Protein AF-I4C9H4-F1 (afdb_monomer_lite)

Radius of gyration: 14.48 Å; chains: 1; bounding box: 34×36×44 Å

Structure (mmCIF, N/CA/C/O backbone):
data_AF-I4C9H4-F1
#
_entry.id   AF-I4C9H4-F1
#
loop_
_atom_site.group_PDB
_atom_site.id
_atom_site.type_symbol
_atom_site.label_atom_id
_atom_site.label_alt_id
_atom_site.label_comp_id
_atom_site.label_asym_id
_atom_site.label_entity_id
_atom_site.label_seq_id
_atom_site.pdbx_PDB_ins_code
_atom_site.Cartn_x
_atom_site.Cartn_y
_atom_site.Cartn_z
_atom_site.occupancy
_atom_site.B_iso_or_equiv
_atom_site.auth_seq_id
_atom_site.auth_comp_id
_atom_site.auth_asym_id
_atom_site.auth_atom_id
_atom_site.pdbx_PDB_model_num
ATOM 1 N N . MET A 1 1 ? -8.916 20.795 7.891 1.00 61.38 1 MET A N 1
ATOM 2 C CA . MET A 1 1 ? -8.770 19.815 6.796 1.00 61.38 1 MET A CA 1
ATOM 3 C C . MET A 1 1 ? -7.737 18.802 7.257 1.00 61.38 1 MET A C 1
ATOM 5 O O . MET A 1 1 ? -6.777 19.230 7.884 1.00 61.38 1 MET A O 1
ATOM 9 N N . VAL A 1 2 ? -7.969 17.503 7.069 1.00 73.25 2 VAL A N 1
ATOM 10 C CA . VAL A 1 2 ? -6.942 16.477 7.318 1.00 73.25 2 VAL A CA 1
ATOM 11 C C . VAL A 1 2 ? -6.324 16.158 5.965 1.00 73.25 2 VAL A C 1
ATOM 13 O O . VAL A 1 2 ? -7.058 15.892 5.015 1.00 73.25 2 VAL A O 1
ATOM 16 N N . GLU A 1 3 ? -5.005 16.264 5.862 1.00 84.88 3 GLU A N 1
ATOM 17 C CA . GLU A 1 3 ? -4.274 16.038 4.616 1.00 84.88 3 GLU A CA 1
ATOM 18 C C . GLU A 1 3 ? -3.726 14.612 4.599 1.00 84.88 3 GLU A C 1
ATOM 20 O O . GLU A 1 3 ? -2.975 14.222 5.488 1.00 84.88 3 GLU A O 1
ATOM 25 N N . ALA A 1 4 ? -4.106 13.827 3.588 1.00 85.38 4 ALA A N 1
ATOM 26 C CA . ALA A 1 4 ? -3.575 12.475 3.404 1.00 85.38 4 ALA A CA 1
ATOM 27 C C . ALA A 1 4 ? -2.145 12.488 2.828 1.00 85.38 4 ALA A C 1
ATOM 29 O O . ALA A 1 4 ? -1.359 11.576 3.066 1.00 85.38 4 ALA A O 1
ATOM 30 N N . THR A 1 5 ? -1.797 13.518 2.058 1.00 91.31 5 THR A N 1
ATOM 31 C CA . THR A 1 5 ? -0.475 13.681 1.443 1.00 91.31 5 THR A CA 1
ATOM 32 C C . THR A 1 5 ? 0.455 14.488 2.338 1.00 91.31 5 THR A C 1
ATOM 34 O O . THR A 1 5 ? 0.028 15.468 2.941 1.00 91.31 5 THR A O 1
ATOM 37 N N . VAL A 1 6 ? 1.743 14.147 2.345 1.00 91.31 6 VAL A N 1
ATOM 38 C CA . VAL A 1 6 ? 2.797 15.023 2.888 1.00 91.31 6 VAL A CA 1
ATOM 39 C C . VAL A 1 6 ? 3.470 15.834 1.775 1.00 91.31 6 VAL A C 1
ATOM 41 O O . VAL A 1 6 ? 3.309 15.532 0.592 1.00 91.31 6 VAL A O 1
ATOM 44 N N . LYS A 1 7 ? 4.261 16.856 2.134 1.00 94.25 7 L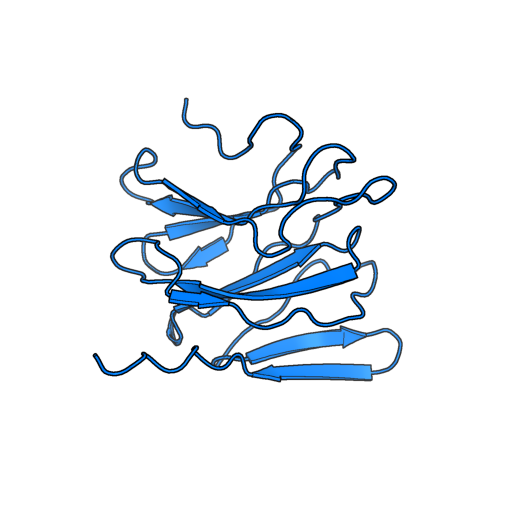YS A N 1
ATOM 45 C CA . LYS A 1 7 ? 5.025 17.659 1.162 1.00 94.25 7 LYS A CA 1
ATOM 46 C C . LYS A 1 7 ? 5.848 16.757 0.229 1.00 94.25 7 LYS A C 1
ATOM 48 O O . LYS A 1 7 ? 6.572 15.878 0.694 1.00 94.25 7 LYS A O 1
ATOM 53 N N . GLY A 1 8 ? 5.733 17.006 -1.074 1.00 91.56 8 GLY A N 1
ATOM 54 C CA . GLY A 1 8 ? 6.387 16.231 -2.129 1.00 91.56 8 GLY A CA 1
ATOM 55 C C . GLY A 1 8 ? 5.583 15.022 -2.612 1.00 91.56 8 GLY A C 1
ATOM 56 O O . GLY A 1 8 ? 5.968 14.410 -3.601 1.00 91.56 8 GLY A O 1
ATOM 57 N N . GLN A 1 9 ? 4.461 14.670 -1.976 1.00 92.31 9 GLN A N 1
ATOM 58 C CA . GLN A 1 9 ? 3.501 13.716 -2.535 1.00 92.31 9 GLN A CA 1
ATOM 59 C C . GLN A 1 9 ? 2.435 14.425 -3.371 1.00 92.31 9 GLN A C 1
ATOM 61 O O . GLN A 1 9 ? 2.111 15.592 -3.150 1.00 92.31 9 GLN A O 1
ATOM 66 N N . HIS A 1 10 ? 1.864 13.689 -4.318 1.00 90.12 10 HIS A N 1
ATOM 67 C CA . HIS A 1 10 ? 0.811 14.178 -5.204 1.00 90.12 10 HIS A CA 1
ATOM 68 C C . HIS A 1 10 ? -0.461 13.323 -5.087 1.00 90.12 10 HIS A C 1
ATOM 70 O O . HIS A 1 10 ? -0.546 12.452 -4.218 1.00 90.12 10 HIS A O 1
ATOM 76 N N . ALA A 1 11 ? -1.459 13.610 -5.938 1.00 87.94 11 ALA A N 1
ATOM 77 C CA . ALA A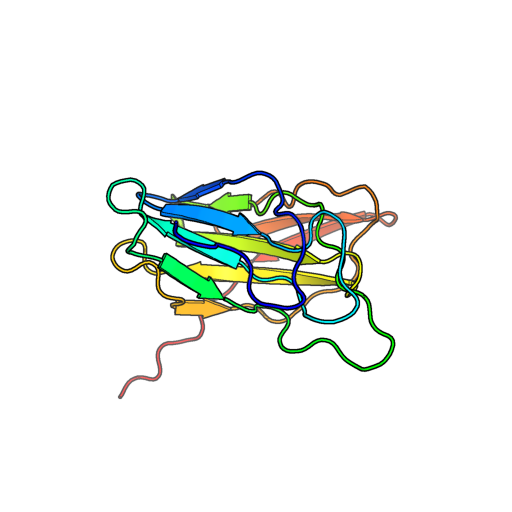 1 11 ? -2.830 13.091 -5.867 1.00 87.94 11 ALA A CA 1
ATOM 78 C C . ALA A 1 11 ? -2.922 11.614 -5.457 1.00 87.94 11 ALA A C 1
ATOM 80 O O . ALA A 1 11 ? -2.120 10.789 -5.885 1.00 87.94 11 ALA A O 1
ATOM 81 N N . THR A 1 12 ? -3.915 11.275 -4.643 1.00 87.75 12 THR A N 1
ATOM 82 C CA . THR A 1 12 ? -4.113 9.910 -4.150 1.00 87.75 12 THR A CA 1
ATOM 83 C C . THR A 1 12 ? -4.784 9.013 -5.189 1.00 87.75 12 THR A C 1
ATOM 85 O O . THR A 1 12 ? -5.536 9.485 -6.040 1.00 87.75 12 THR A O 1
ATOM 88 N N . ALA A 1 13 ? -4.549 7.707 -5.091 1.00 83.12 13 ALA A N 1
ATOM 89 C CA . ALA A 1 13 ? -5.299 6.683 -5.809 1.00 83.12 13 ALA A CA 1
ATOM 90 C C . ALA A 1 13 ? -6.675 6.429 -5.156 1.00 83.12 13 ALA A C 1
ATOM 92 O O . ALA A 1 13 ? -6.995 6.974 -4.094 1.00 83.12 13 ALA A O 1
ATOM 93 N N . ALA A 1 14 ? -7.498 5.589 -5.793 1.00 82.25 14 ALA A N 1
ATOM 94 C CA . ALA A 1 14 ? -8.820 5.224 -5.281 1.00 82.25 14 ALA A CA 1
ATOM 95 C C . ALA A 1 14 ? -8.733 4.527 -3.901 1.00 82.25 14 ALA A C 1
ATOM 97 O O . ALA A 1 14 ? -7.875 3.661 -3.720 1.00 82.25 14 ALA A O 1
ATOM 98 N N . PRO A 1 15 ? -9.624 4.842 -2.938 1.00 91.12 15 PRO A N 1
ATOM 99 C CA . PRO A 1 15 ? -9.552 4.304 -1.581 1.00 91.12 15 PRO A CA 1
ATOM 100 C C . PRO A 1 15 ? -10.095 2.875 -1.480 1.00 91.12 15 PRO A C 1
ATOM 102 O O . PRO A 1 15 ? -11.003 2.499 -2.224 1.00 91.12 15 PRO A O 1
ATOM 105 N N . SER A 1 16 ? -9.595 2.103 -0.517 1.00 93.00 16 SER A N 1
ATOM 106 C CA . SER A 1 16 ? -10.103 0.791 -0.077 1.00 93.00 16 SER A CA 1
ATOM 107 C C . SER A 1 16 ? -10.599 0.829 1.364 1.00 93.00 16 SER A C 1
ATOM 109 O O . SER A 1 16 ? -10.423 1.829 2.049 1.00 93.00 16 SER A O 1
ATOM 111 N N . ILE A 1 17 ? -11.244 -0.246 1.820 1.00 93.62 17 ILE A N 1
ATOM 112 C CA . ILE A 1 17 ? -11.796 -0.344 3.177 1.00 93.62 17 ILE A CA 1
ATOM 113 C C . ILE A 1 17 ? -11.270 -1.608 3.853 1.00 93.62 17 ILE A C 1
ATOM 115 O O . ILE A 1 17 ? -11.205 -2.669 3.230 1.00 93.62 17 ILE A O 1
ATOM 119 N N . ILE A 1 18 ? -10.917 -1.493 5.129 1.00 92.81 18 ILE A N 1
ATOM 120 C CA . ILE A 1 18 ? -10.609 -2.616 6.012 1.00 92.81 18 ILE A CA 1
ATOM 121 C C . ILE A 1 18 ? -11.127 -2.313 7.418 1.00 92.81 18 ILE A C 1
ATOM 123 O O . ILE A 1 18 ? -10.702 -1.348 8.052 1.00 92.81 18 ILE A O 1
ATOM 127 N N . GLY A 1 19 ? -12.097 -3.099 7.888 1.00 93.38 19 GLY A N 1
ATOM 128 C CA . GLY A 1 19 ? -12.820 -2.783 9.121 1.00 93.38 19 GLY A CA 1
ATOM 129 C C . GLY A 1 19 ? -13.374 -1.353 9.094 1.00 93.38 19 GLY A C 1
ATOM 130 O O . GLY A 1 19 ? -14.000 -0.939 8.118 1.00 93.38 19 GLY A O 1
ATOM 131 N N . ASP A 1 20 ? -13.071 -0.580 10.138 1.00 96.31 20 ASP A N 1
ATOM 132 C CA . ASP A 1 20 ? -13.449 0.834 10.281 1.00 96.31 20 ASP A CA 1
ATOM 133 C C . ASP A 1 20 ? -12.458 1.815 9.603 1.00 96.31 20 ASP A C 1
ATOM 135 O O . ASP 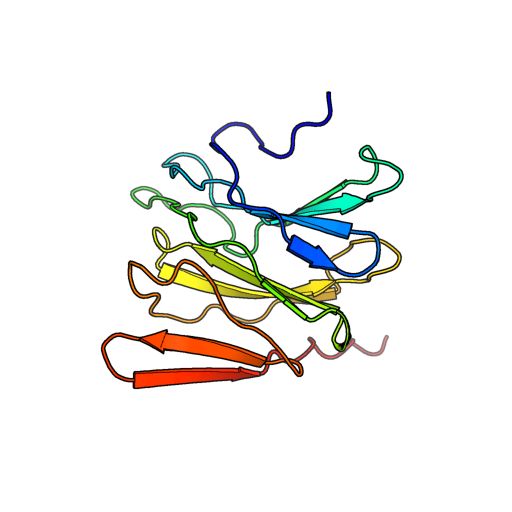A 1 20 ? -12.572 3.028 9.785 1.00 96.31 20 ASP A O 1
ATOM 139 N N . TRP A 1 21 ? -11.507 1.335 8.791 1.00 95.81 21 TRP A N 1
ATOM 140 C CA . TRP A 1 21 ? -10.459 2.154 8.165 1.00 95.81 21 TRP A CA 1
ATOM 141 C C . TRP A 1 21 ? -10.633 2.300 6.655 1.00 95.81 21 TRP A C 1
ATOM 143 O O . TRP A 1 21 ? -10.847 1.327 5.932 1.00 95.81 21 TRP A O 1
ATOM 153 N N . ILE A 1 22 ? -10.479 3.532 6.177 1.00 95.19 22 ILE A N 1
ATOM 154 C CA . ILE A 1 22 ? -10.334 3.898 4.770 1.00 95.19 22 ILE A CA 1
ATOM 155 C C . ILE A 1 22 ? -8.841 3.910 4.452 1.00 95.19 22 ILE A C 1
ATOM 157 O O . ILE A 1 22 ? -8.074 4.623 5.093 1.00 95.19 22 ILE A O 1
ATOM 161 N N . ILE A 1 23 ? -8.433 3.133 3.460 1.00 94.00 23 ILE A N 1
ATOM 162 C CA . ILE A 1 23 ? -7.045 2.958 3.043 1.00 94.00 23 ILE A CA 1
ATOM 163 C C . ILE A 1 23 ? -6.819 3.709 1.742 1.00 94.00 23 ILE A C 1
ATOM 165 O O . ILE A 1 23 ? -7.468 3.431 0.736 1.00 94.00 23 ILE A O 1
ATOM 169 N N . ILE A 1 24 ? -5.882 4.643 1.754 1.00 92.81 24 ILE A N 1
ATOM 170 C CA . ILE A 1 24 ? -5.557 5.508 0.625 1.00 92.81 24 ILE A CA 1
ATOM 171 C C . ILE A 1 24 ? -4.094 5.292 0.264 1.00 92.81 24 ILE A C 1
ATOM 173 O O . ILE A 1 24 ? -3.254 5.191 1.151 1.00 92.81 24 ILE A O 1
ATOM 177 N N . GLN A 1 25 ? -3.775 5.252 -1.026 1.00 92.31 25 GLN A N 1
ATOM 178 C CA . GLN A 1 25 ? -2.392 5.287 -1.493 1.00 92.31 25 GLN A CA 1
ATOM 179 C C . GLN A 1 25 ? -2.102 6.642 -2.139 1.00 92.31 25 GLN A C 1
ATOM 181 O O . GLN A 1 25 ? -2.927 7.152 -2.896 1.00 92.31 25 GLN A O 1
ATOM 186 N N . THR A 1 26 ? -0.964 7.254 -1.827 1.00 94.62 26 THR A N 1
ATOM 187 C CA . THR A 1 26 ? -0.547 8.547 -2.400 1.00 94.62 26 THR A CA 1
ATOM 188 C C . THR A 1 26 ? 0.246 8.361 -3.698 1.00 94.62 26 THR A C 1
ATOM 190 O O . THR A 1 26 ? 0.627 7.244 -4.034 1.00 94.62 26 THR A O 1
ATOM 193 N N . ASN A 1 27 ? 0.503 9.452 -4.431 1.00 94.56 27 ASN A N 1
ATOM 194 C CA . ASN A 1 27 ? 1.280 9.471 -5.683 1.00 94.56 27 ASN A CA 1
ATOM 195 C C . ASN A 1 27 ? 0.637 8.748 -6.882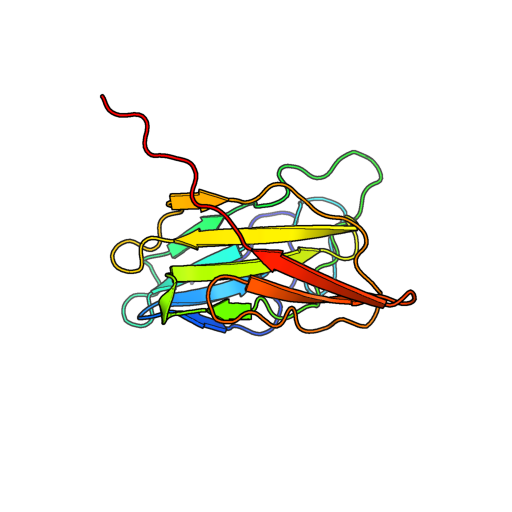 1.00 94.56 27 ASN A C 1
ATOM 197 O O . ASN A 1 27 ? 1.336 8.250 -7.766 1.00 94.56 27 ASN A O 1
ATOM 201 N N . GLY A 1 28 ? -0.690 8.780 -6.988 1.00 90.31 28 GLY A N 1
ATOM 202 C CA . GLY A 1 28 ? -1.447 8.314 -8.152 1.00 90.31 28 GLY A CA 1
ATOM 203 C C . GLY A 1 28 ? -1.094 9.023 -9.467 1.00 90.31 28 GLY A C 1
ATOM 204 O O . GLY A 1 28 ? -1.200 8.410 -10.522 1.00 90.31 28 GLY A O 1
ATOM 205 N N . ILE A 1 29 ? -0.611 10.274 -9.417 1.00 90.81 29 ILE A N 1
ATOM 206 C CA . ILE A 1 29 ? -0.054 11.001 -10.584 1.00 90.81 29 ILE A CA 1
ATOM 207 C C . ILE A 1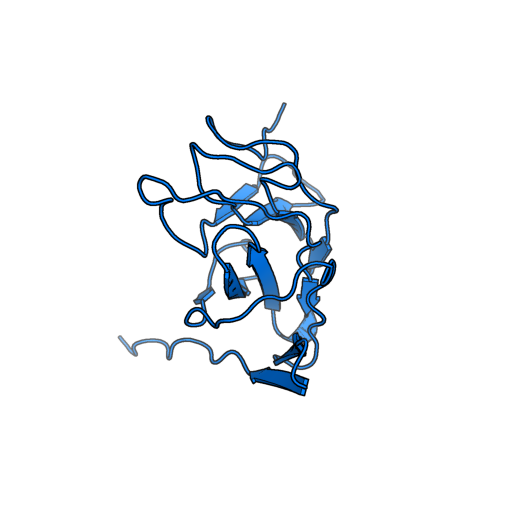 29 ? 1.484 11.066 -10.592 1.00 90.81 29 ILE A C 1
ATOM 209 O O . ILE A 1 29 ? 2.082 11.692 -11.462 1.00 90.81 29 ILE A O 1
ATOM 213 N N . GLY A 1 30 ? 2.114 10.391 -9.630 1.00 92.44 30 GLY A N 1
ATOM 214 C CA . GLY A 1 30 ? 3.559 10.272 -9.483 1.00 92.44 30 GLY A CA 1
ATOM 215 C C . GLY A 1 30 ? 4.243 11.450 -8.796 1.00 92.44 30 GLY A C 1
ATOM 216 O O . GLY A 1 30 ? 3.691 12.540 -8.731 1.00 92.44 30 GLY A O 1
ATOM 217 N N . SER A 1 31 ? 5.439 11.201 -8.260 1.00 95.62 31 SER A N 1
ATOM 218 C CA . SER A 1 31 ? 6.317 12.137 -7.552 1.00 95.62 31 SER A CA 1
ATOM 219 C C . SER A 1 31 ? 7.786 11.794 -7.802 1.00 95.62 31 SER A C 1
ATOM 221 O O . SER A 1 31 ? 8.161 10.624 -7.832 1.00 95.62 31 SER A O 1
ATOM 223 N N . LYS A 1 32 ? 8.634 12.819 -7.919 1.00 95.56 32 LYS A N 1
ATOM 224 C CA . LYS A 1 32 ? 10.103 12.685 -7.894 1.00 95.56 32 LYS A CA 1
ATOM 225 C C . LYS A 1 32 ? 10.721 13.142 -6.568 1.00 95.56 32 LYS A C 1
ATOM 227 O O . LYS A 1 32 ? 11.938 13.151 -6.432 1.00 95.56 32 LYS A O 1
ATOM 232 N N . GLU A 1 33 ? 9.894 13.556 -5.611 1.00 94.31 33 GLU A N 1
ATOM 233 C CA . GLU A 1 33 ? 10.337 14.164 -4.352 1.00 94.31 33 GLU A CA 1
ATOM 234 C C . GLU A 1 33 ? 10.153 13.228 -3.156 1.00 94.31 33 GLU A C 1
ATOM 236 O O . GLU A 1 33 ? 10.977 13.226 -2.242 1.00 94.31 33 GLU A O 1
ATOM 241 N N . LYS A 1 34 ? 9.076 12.431 -3.140 1.00 95.19 34 LYS A N 1
ATOM 242 C CA . LYS A 1 34 ? 8.737 11.557 -2.012 1.00 95.19 34 LYS A CA 1
ATOM 243 C C . LYS A 1 34 ? 8.113 10.251 -2.492 1.00 95.19 34 LYS A C 1
ATOM 245 O O . LYS A 1 34 ? 7.306 10.251 -3.418 1.00 95.19 34 LYS A O 1
ATOM 250 N N . ALA A 1 35 ? 8.459 9.147 -1.831 1.00 94.44 35 ALA A N 1
ATOM 251 C CA . ALA A 1 35 ? 7.852 7.842 -2.077 1.00 94.44 35 ALA A CA 1
ATOM 252 C C . ALA A 1 35 ? 6.345 7.844 -1.767 1.00 94.44 35 ALA A C 1
ATOM 254 O O . ALA A 1 35 ? 5.858 8.666 -0.978 1.00 94.44 35 ALA A O 1
ATOM 255 N N . SER A 1 36 ? 5.608 6.916 -2.380 1.00 93.88 36 SER A N 1
ATOM 256 C CA . SER A 1 36 ? 4.200 6.698 -2.054 1.00 93.88 36 SER A CA 1
ATOM 257 C C . SER A 1 36 ? 4.049 6.181 -0.622 1.00 93.88 36 SER A C 1
ATOM 259 O O . SER A 1 36 ? 4.944 5.560 -0.041 1.00 93.88 36 SER A O 1
ATOM 261 N N . SER A 1 37 ? 2.895 6.472 -0.039 1.00 93.62 37 SER A N 1
ATOM 262 C CA . SER A 1 37 ? 2.494 6.030 1.288 1.00 93.62 37 SER A CA 1
ATOM 263 C C . SER A 1 37 ? 1.110 5.402 1.247 1.00 93.62 37 SER A C 1
ATOM 265 O O . SER A 1 37 ? 0.283 5.737 0.399 1.00 93.62 37 SER A O 1
ATOM 267 N N . VAL A 1 38 ? 0.860 4.516 2.205 1.00 92.94 38 VAL A N 1
ATOM 268 C CA . VAL A 1 38 ? -0.474 4.065 2.581 1.00 92.94 38 VAL A CA 1
ATOM 269 C C . VAL A 1 38 ? -0.940 4.901 3.764 1.00 92.94 38 VAL A C 1
ATOM 271 O O . VAL A 1 38 ? -0.259 4.983 4.781 1.00 92.94 38 VAL A O 1
ATOM 274 N N . VAL A 1 39 ? -2.102 5.521 3.640 1.00 93.56 39 VAL A N 1
ATOM 275 C CA . VAL A 1 39 ? -2.732 6.334 4.675 1.00 93.56 39 VAL A CA 1
ATOM 276 C C . VAL A 1 39 ? -3.993 5.611 5.119 1.00 93.56 39 VAL A C 1
ATOM 278 O O . VAL A 1 39 ? -4.877 5.359 4.301 1.00 93.56 39 VAL A O 1
ATOM 281 N N . ALA A 1 40 ? -4.074 5.262 6.398 1.00 94.12 40 ALA A N 1
ATOM 282 C CA . ALA A 1 40 ? -5.275 4.699 6.998 1.00 94.12 40 ALA A CA 1
ATOM 283 C C . ALA A 1 40 ? -6.014 5.801 7.759 1.00 94.12 40 ALA A C 1
ATOM 285 O O . ALA A 1 40 ? -5.446 6.419 8.656 1.00 94.12 40 ALA A O 1
ATOM 286 N N . VAL A 1 41 ? -7.274 6.046 7.404 1.00 95.06 41 VAL A N 1
ATOM 287 C CA . VAL A 1 41 ? -8.144 7.073 7.995 1.00 95.06 41 VAL A CA 1
ATOM 288 C C . VAL A 1 41 ? -9.367 6.398 8.605 1.00 95.06 41 VAL A C 1
ATOM 290 O O . VAL A 1 41 ? -10.055 5.641 7.926 1.00 95.06 41 VAL A O 1
ATOM 293 N N . HIS A 1 42 ? -9.672 6.661 9.872 1.00 96.06 42 HIS A N 1
ATOM 294 C CA . HIS A 1 42 ? -10.826 6.050 10.528 1.00 96.06 42 HIS A CA 1
ATOM 295 C C . HIS A 1 42 ? -12.147 6.644 10.008 1.00 96.06 42 HIS A C 1
ATOM 297 O O . HIS A 1 42 ? -12.344 7.859 10.022 1.00 96.06 42 HIS A O 1
ATOM 303 N N . GLN A 1 43 ? -13.099 5.792 9.614 1.00 95.62 43 GLN A N 1
ATOM 304 C CA . GLN A 1 43 ? -14.371 6.189 8.990 1.00 95.62 43 GLN A CA 1
ATOM 305 C C . GLN A 1 43 ? -15.207 7.141 9.859 1.00 95.62 43 GLN A C 1
ATOM 307 O O . GLN A 1 43 ? -15.854 8.050 9.345 1.00 95.62 43 GLN A O 1
ATOM 312 N N . LYS A 1 44 ? -15.197 6.937 11.183 1.00 95.50 44 LYS A N 1
ATOM 313 C CA . LYS A 1 44 ? -16.006 7.725 12.135 1.00 95.50 44 LYS A CA 1
ATOM 314 C C . LYS A 1 44 ? -15.281 8.951 12.695 1.00 95.50 44 LYS A C 1
ATOM 316 O O . LYS A 1 44 ? -15.919 9.801 13.303 1.00 95.50 44 LYS A O 1
ATOM 321 N N . ASP A 1 45 ? -13.961 9.022 12.535 1.00 94.88 45 ASP A N 1
ATOM 322 C CA . ASP A 1 45 ? -13.156 10.143 13.022 1.00 94.88 45 ASP A CA 1
ATOM 323 C C . ASP A 1 45 ? -11.944 10.335 12.102 1.00 94.88 45 ASP A C 1
ATOM 325 O O . ASP A 1 45 ? -10.907 9.709 12.320 1.00 94.88 45 ASP A O 1
ATOM 329 N N . PRO A 1 46 ? -12.034 11.210 11.087 1.00 92.81 46 PRO A N 1
ATOM 330 C CA . PRO A 1 46 ? -10.955 11.392 10.124 1.00 92.81 46 PRO A CA 1
ATOM 331 C C . PRO A 1 46 ? -9.685 12.000 10.736 1.00 92.81 46 PRO A C 1
ATOM 333 O O . PRO A 1 46 ? -8.664 12.058 10.057 1.00 92.81 46 PRO A O 1
ATOM 336 N N . LYS A 1 47 ? -9.711 12.456 12.001 1.00 92.44 47 LYS A N 1
ATOM 337 C CA . LYS A 1 47 ? -8.498 12.868 12.723 1.00 92.44 47 LYS A CA 1
ATOM 338 C C . LYS A 1 47 ? -7.680 11.673 13.214 1.00 92.44 47 LYS A C 1
ATOM 340 O O . LYS A 1 47 ? -6.484 11.824 13.447 1.00 92.44 47 LYS A O 1
ATOM 345 N N . ARG A 1 48 ? -8.297 10.496 13.364 1.00 94.25 48 ARG A N 1
ATOM 346 C CA . ARG A 1 48 ? -7.591 9.236 13.619 1.00 94.25 48 ARG A CA 1
ATOM 347 C C . ARG A 1 48 ? -7.042 8.729 12.296 1.00 94.25 48 ARG A C 1
ATOM 349 O O . ARG A 1 48 ? -7.744 8.088 11.514 1.00 94.25 48 ARG A O 1
ATOM 356 N N . MET A 1 49 ? -5.785 9.070 12.052 1.00 92.88 49 MET A N 1
ATOM 357 C CA . MET A 1 49 ? -5.082 8.771 10.817 1.00 92.88 49 MET A CA 1
ATOM 358 C C . MET A 1 49 ? -3.671 8.278 11.120 1.00 92.88 49 MET A C 1
ATOM 360 O O . MET A 1 49 ? -3.013 8.796 12.021 1.00 92.88 49 MET A O 1
ATOM 364 N N . THR A 1 50 ? -3.195 7.318 10.334 1.00 91.69 50 THR A N 1
ATOM 365 C CA . THR A 1 50 ? -1.785 6.924 10.312 1.00 91.69 50 THR A CA 1
ATOM 366 C C . THR A 1 50 ? -1.277 6.836 8.880 1.00 91.69 50 THR A C 1
ATOM 368 O O . THR A 1 50 ? -2.034 6.515 7.961 1.00 91.69 50 THR A O 1
ATOM 371 N N . THR A 1 51 ? 0.006 7.134 8.694 1.00 91.94 51 THR A N 1
ATOM 372 C CA . THR A 1 51 ? 0.672 7.145 7.392 1.00 91.94 51 THR A CA 1
ATOM 373 C C . THR A 1 51 ? 1.862 6.205 7.425 1.00 91.94 51 THR A C 1
ATOM 375 O O . THR A 1 51 ? 2.688 6.241 8.333 1.00 91.94 51 THR A O 1
ATOM 378 N N . ILE A 1 52 ? 1.954 5.379 6.395 1.00 88.94 52 ILE A N 1
ATOM 379 C CA . ILE A 1 52 ? 2.880 4.265 6.280 1.00 88.94 52 ILE A CA 1
ATOM 380 C C . ILE A 1 52 ? 3.657 4.448 4.984 1.00 88.94 52 ILE A C 1
ATOM 382 O O . ILE A 1 52 ? 3.048 4.585 3.929 1.00 88.94 52 ILE A O 1
ATOM 386 N N . PHE A 1 53 ? 4.986 4.416 5.036 1.00 92.00 53 PHE A N 1
ATOM 387 C CA . PHE A 1 53 ? 5.843 4.450 3.847 1.00 92.00 53 PHE A CA 1
ATOM 388 C C . PHE A 1 53 ? 6.385 3.046 3.577 1.00 92.00 53 PHE A C 1
ATOM 390 O O . PHE A 1 53 ? 7.502 2.745 4.002 1.00 92.00 53 PHE A O 1
ATOM 397 N N . PRO A 1 54 ? 5.617 2.162 2.908 1.00 88.81 54 PRO A N 1
ATOM 398 C CA . PRO A 1 54 ? 6.018 0.768 2.781 1.00 88.81 54 PRO A CA 1
ATOM 399 C C . PRO A 1 54 ? 7.345 0.634 2.036 1.00 88.81 54 PRO A C 1
ATOM 401 O O . PRO A 1 54 ? 8.166 -0.196 2.398 1.00 88.81 54 PRO A O 1
ATOM 404 N N . PHE A 1 55 ? 7.610 1.489 1.048 1.00 89.69 55 PHE A N 1
ATOM 405 C CA . PHE A 1 55 ? 8.797 1.396 0.193 1.00 89.69 55 PHE A CA 1
ATOM 406 C C . PHE A 1 55 ? 10.018 2.172 0.703 1.00 89.69 55 PHE A C 1
ATOM 408 O O . PHE A 1 55 ? 11.053 2.178 0.030 1.00 89.69 55 PHE A O 1
ATOM 415 N N . GLY A 1 56 ? 9.913 2.783 1.888 1.00 90.19 56 GLY A N 1
ATOM 416 C CA . GLY A 1 56 ? 10.944 3.639 2.465 1.00 90.19 56 GLY A CA 1
ATOM 417 C C . GLY A 1 56 ? 11.066 4.984 1.746 1.00 90.19 56 GLY A C 1
ATOM 418 O O . GLY A 1 56 ? 10.074 5.569 1.316 1.00 90.19 56 GLY A O 1
ATOM 419 N N . GLU A 1 57 ? 12.294 5.486 1.647 1.00 92.25 57 GLU A N 1
ATOM 420 C CA . GLU A 1 57 ? 12.602 6.749 0.975 1.00 92.25 57 GLU A CA 1
ATOM 421 C C . GLU A 1 57 ? 12.835 6.556 -0.529 1.00 92.25 57 GLU A C 1
ATOM 423 O O . GLU A 1 57 ? 13.303 5.505 -0.976 1.00 92.25 57 GLU A O 1
ATOM 428 N N . LEU A 1 58 ? 12.539 7.603 -1.301 1.00 91.88 58 LEU A N 1
ATOM 429 C CA . LEU A 1 58 ? 12.821 7.654 -2.733 1.00 91.88 58 LEU A CA 1
ATOM 430 C C . LEU A 1 58 ? 14.308 7.970 -2.943 1.00 91.88 58 LEU A C 1
ATOM 432 O O . LEU A 1 58 ? 14.816 8.942 -2.377 1.00 91.88 58 LEU A O 1
ATOM 436 N N . LYS A 1 59 ? 15.026 7.169 -3.736 1.00 91.31 59 LYS A N 1
ATOM 437 C CA . LYS A 1 59 ? 16.435 7.455 -4.042 1.00 91.31 59 LYS A CA 1
ATOM 438 C C . LYS A 1 59 ? 16.551 8.533 -5.116 1.00 91.31 59 LYS A C 1
ATOM 440 O O . LYS A 1 59 ? 15.643 8.757 -5.913 1.00 91.31 59 LYS A O 1
ATOM 445 N N . SER A 1 60 ? 17.716 9.178 -5.173 1.00 91.62 60 SER A N 1
ATOM 446 C CA . SER A 1 60 ? 18.015 10.154 -6.224 1.00 91.62 60 SER A CA 1
ATOM 447 C C . SER A 1 60 ? 17.858 9.527 -7.613 1.00 91.62 60 SER A C 1
ATOM 449 O O . SER A 1 60 ? 18.442 8.481 -7.893 1.00 91.62 60 SER A O 1
ATOM 451 N N . GLY A 1 61 ? 17.063 10.171 -8.470 1.00 91.25 61 GLY A N 1
ATOM 452 C CA . GLY A 1 61 ? 16.761 9.699 -9.822 1.00 91.25 61 GLY A CA 1
ATOM 453 C C . GLY A 1 61 ? 15.602 8.700 -9.923 1.00 91.25 61 GLY A C 1
ATOM 454 O O . GLY A 1 61 ? 15.155 8.439 -11.038 1.00 91.25 61 GLY A O 1
ATOM 455 N N . GLU A 1 62 ? 15.079 8.180 -8.807 1.00 92.19 62 GLU A N 1
ATOM 456 C CA . GLU A 1 62 ? 13.857 7.369 -8.808 1.00 92.19 62 GLU A CA 1
ATOM 457 C C . GLU A 1 62 ? 12.605 8.255 -8.947 1.00 92.19 62 GLU A C 1
ATOM 459 O O . GLU A 1 62 ? 12.605 9.453 -8.655 1.00 92.19 62 GLU A O 1
ATOM 464 N N . MET A 1 63 ? 11.507 7.647 -9.392 1.00 93.38 63 MET A N 1
ATOM 465 C CA . MET A 1 63 ? 10.181 8.256 -9.410 1.00 93.38 63 MET A CA 1
ATOM 466 C C . MET A 1 63 ? 9.219 7.319 -8.693 1.00 93.38 63 MET A C 1
ATOM 468 O O . MET A 1 63 ? 9.155 6.138 -9.009 1.00 93.38 63 MET A O 1
ATOM 472 N N . SER A 1 64 ? 8.447 7.846 -7.751 1.00 93.56 64 SER A N 1
ATOM 473 C CA . SER A 1 64 ? 7.265 7.159 -7.250 1.00 93.56 64 SER A CA 1
ATOM 474 C C . SER A 1 64 ? 6.135 7.373 -8.240 1.00 93.56 64 SER A C 1
ATOM 476 O O . SER A 1 64 ? 5.867 8.500 -8.649 1.00 93.56 64 SER A O 1
ATOM 478 N N . PHE A 1 65 ? 5.470 6.302 -8.644 1.00 92.38 65 PHE A N 1
ATOM 479 C CA . PHE A 1 65 ? 4.261 6.372 -9.448 1.00 92.38 65 PHE A CA 1
ATOM 480 C C . PHE A 1 65 ? 3.352 5.237 -9.018 1.00 92.38 65 PHE A C 1
ATOM 482 O O . PHE A 1 65 ? 3.619 4.068 -9.277 1.00 92.38 65 PHE A O 1
ATOM 489 N N . ALA A 1 66 ? 2.282 5.592 -8.322 1.00 90.75 66 ALA A N 1
ATOM 490 C CA . ALA A 1 66 ? 1.444 4.652 -7.603 1.00 90.75 66 ALA A CA 1
ATOM 491 C C . ALA A 1 66 ? -0.044 4.793 -7.994 1.00 90.75 66 ALA A C 1
ATOM 493 O O . ALA A 1 66 ? -0.890 4.965 -7.115 1.00 90.75 66 ALA A O 1
ATOM 494 N N . PRO A 1 67 ? -0.392 4.715 -9.302 1.00 85.00 67 PRO A N 1
ATOM 495 C CA . PRO A 1 67 ? -1.777 4.691 -9.754 1.00 85.00 67 PRO A CA 1
ATOM 496 C C . PRO A 1 67 ? -2.601 3.479 -9.283 1.00 85.00 67 PRO A C 1
ATOM 498 O O . PRO A 1 67 ? -3.826 3.626 -9.282 1.00 85.00 67 PRO A O 1
ATOM 501 N N . PRO A 1 68 ? -2.041 2.303 -8.895 1.00 81.69 68 PRO A N 1
ATOM 502 C CA . PRO A 1 68 ? -2.890 1.206 -8.460 1.00 81.69 68 PRO A CA 1
ATOM 503 C C . PRO A 1 68 ? -3.705 1.557 -7.215 1.00 81.69 68 PRO A C 1
ATOM 505 O O . PRO A 1 68 ? -3.209 2.172 -6.270 1.00 81.69 68 PRO A O 1
ATOM 508 N N . LYS A 1 69 ? -4.957 1.101 -7.195 1.00 87.38 69 LYS A N 1
ATOM 509 C CA . LYS A 1 69 ? -5.781 1.087 -5.987 1.00 87.38 69 LYS A CA 1
ATOM 510 C C . LYS A 1 69 ? -5.161 0.090 -4.995 1.00 87.38 69 LYS A C 1
ATOM 512 O O . LYS A 1 69 ? -5.029 -1.081 -5.365 1.00 87.38 69 LYS A O 1
ATOM 517 N N . PRO A 1 70 ? -4.815 0.497 -3.757 1.00 88.31 70 PRO A N 1
ATOM 518 C CA . PRO A 1 70 ? -4.341 -0.445 -2.749 1.00 88.31 70 PRO A CA 1
ATOM 519 C C . PRO A 1 70 ? -5.462 -1.433 -2.442 1.00 88.31 70 PRO A C 1
ATOM 521 O O . PRO A 1 70 ? -6.589 -1.009 -2.211 1.00 88.31 70 PRO A O 1
ATOM 524 N N . GLN A 1 71 ? -5.208 -2.734 -2.434 1.00 89.12 71 GLN A N 1
ATOM 525 C CA . GLN A 1 71 ? -6.239 -3.729 -2.120 1.00 89.12 71 GLN A CA 1
ATOM 526 C C . GLN A 1 71 ? -6.214 -4.086 -0.634 1.00 89.12 71 GLN A C 1
ATOM 528 O O . GLN A 1 71 ? -5.188 -3.947 0.027 1.00 89.12 71 GLN A O 1
ATOM 533 N N . THR A 1 72 ? -7.333 -4.573 -0.104 1.00 91.56 72 THR A N 1
ATOM 534 C CA . THR A 1 72 ? -7.442 -5.035 1.281 1.00 91.56 72 THR A CA 1
ATOM 535 C C . THR A 1 72 ? -7.942 -6.475 1.359 1.00 91.56 72 THR A C 1
ATOM 537 O O . THR A 1 72 ? -8.683 -6.937 0.491 1.00 91.56 72 THR A O 1
ATOM 540 N N . ASP A 1 73 ? -7.534 -7.166 2.421 1.00 91.81 73 ASP A N 1
ATOM 541 C CA . ASP A 1 73 ? -8.047 -8.461 2.872 1.00 91.81 73 ASP A CA 1
ATOM 542 C C . ASP A 1 73 ? -8.437 -8.318 4.355 1.00 91.81 73 ASP A C 1
ATOM 544 O O . ASP A 1 73 ? -7.583 -8.429 5.244 1.00 91.81 73 ASP A O 1
ATOM 548 N N . PRO A 1 74 ? -9.713 -7.980 4.628 1.00 91.12 74 PRO A N 1
ATOM 549 C CA . PRO A 1 74 ? -10.171 -7.688 5.981 1.00 91.12 74 PRO A CA 1
ATOM 550 C C . PRO A 1 74 ? -10.153 -8.878 6.934 1.00 91.12 74 PRO A C 1
ATOM 552 O O . PRO A 1 74 ? -9.972 -8.680 8.131 1.00 91.12 74 PRO A O 1
ATOM 555 N N . GLU A 1 75 ? -10.301 -10.104 6.439 1.00 90.56 75 GLU A N 1
ATOM 556 C CA . GLU A 1 75 ? -10.283 -11.300 7.290 1.00 90.56 75 GLU A CA 1
ATOM 557 C C . GLU A 1 75 ? -8.886 -11.568 7.859 1.00 90.56 75 GLU A C 1
ATOM 559 O O . GLU A 1 75 ? -8.747 -12.124 8.946 1.00 90.56 75 GLU A O 1
ATOM 564 N N . ASN A 1 76 ? -7.846 -11.126 7.146 1.00 90.38 76 ASN A N 1
ATOM 565 C CA . ASN A 1 76 ? -6.449 -11.327 7.526 1.00 90.38 76 ASN A CA 1
ATOM 566 C C . ASN A 1 76 ? -5.765 -10.040 8.013 1.00 90.38 76 ASN A C 1
ATOM 568 O O . ASN A 1 76 ? -4.566 -10.044 8.288 1.00 90.38 76 ASN A O 1
ATOM 572 N N . SER A 1 77 ? -6.517 -8.944 8.149 1.00 92.12 77 SER A N 1
ATOM 573 C CA . SER A 1 77 ? -6.011 -7.624 8.545 1.00 92.12 77 SER A CA 1
ATOM 574 C C . SER A 1 77 ? -4.923 -7.077 7.617 1.00 92.12 77 SER A C 1
ATOM 576 O O . SER A 1 77 ? -3.917 -6.538 8.078 1.00 92.12 77 SER A O 1
ATOM 578 N N . MET A 1 78 ? -5.096 -7.237 6.305 1.00 91.56 78 MET A N 1
ATOM 579 C CA . MET A 1 78 ? -4.043 -6.963 5.331 1.00 91.56 78 MET A CA 1
ATOM 580 C C . MET A 1 78 ? -4.375 -5.874 4.311 1.00 91.56 78 MET A C 1
ATOM 582 O O . MET A 1 78 ? -5.498 -5.764 3.824 1.00 91.56 78 MET A O 1
ATOM 586 N N . VAL A 1 79 ? -3.347 -5.107 3.948 1.00 91.25 79 VAL A N 1
ATOM 587 C CA . VAL A 1 79 ? -3.323 -4.098 2.887 1.00 91.25 79 VAL A CA 1
ATOM 588 C C . VAL A 1 79 ? -2.216 -4.450 1.898 1.00 91.25 79 VAL A C 1
ATOM 590 O O . VAL A 1 79 ? -1.118 -4.833 2.296 1.00 91.25 79 VAL A O 1
ATOM 593 N N . TYR A 1 80 ? -2.475 -4.273 0.609 1.00 90.12 80 TYR A N 1
ATOM 594 C CA . TYR A 1 80 ? -1.521 -4.522 -0.462 1.00 90.12 80 TYR A CA 1
ATOM 595 C C . TYR A 1 80 ? -1.274 -3.237 -1.240 1.00 90.12 80 TYR A C 1
ATOM 597 O O . TYR A 1 80 ? -2.199 -2.650 -1.798 1.00 90.12 80 TYR A O 1
ATOM 605 N N . SER A 1 81 ? -0.016 -2.811 -1.267 1.00 89.00 81 SER A N 1
ATOM 606 C CA . SER A 1 81 ? 0.436 -1.551 -1.853 1.00 89.00 81 SER A CA 1
ATOM 607 C C . SER A 1 81 ? 1.393 -1.824 -3.004 1.00 89.00 81 SER A C 1
ATOM 609 O O . SER A 1 81 ? 2.210 -2.740 -2.924 1.00 89.00 81 SER A O 1
ATOM 611 N N . ALA A 1 82 ? 1.296 -1.033 -4.069 1.00 89.19 82 ALA A N 1
ATOM 612 C CA . ALA A 1 82 ? 2.123 -1.160 -5.264 1.00 89.19 82 ALA A CA 1
ATOM 613 C C . ALA A 1 82 ? 2.535 0.210 -5.800 1.00 89.19 82 ALA A C 1
ATOM 615 O O . ALA A 1 82 ? 1.681 1.068 -6.021 1.00 89.19 82 ALA A O 1
ATOM 616 N N . ASP A 1 83 ? 3.826 0.375 -6.075 1.00 90.44 83 ASP A N 1
ATOM 617 C CA . ASP A 1 83 ? 4.399 1.554 -6.717 1.00 90.44 83 ASP A CA 1
ATOM 618 C C . ASP A 1 83 ? 5.124 1.113 -7.993 1.00 90.44 83 ASP A C 1
ATOM 620 O O . ASP A 1 83 ? 6.197 0.508 -7.938 1.00 90.44 83 ASP A O 1
ATOM 624 N N . VAL A 1 84 ? 4.512 1.372 -9.155 1.00 87.75 84 VAL A N 1
ATOM 625 C CA . VAL A 1 84 ? 5.073 0.979 -10.459 1.00 87.75 84 VAL A CA 1
ATOM 626 C C . VAL A 1 84 ? 6.297 1.811 -10.825 1.00 87.75 84 VAL A C 1
ATOM 628 O O . VAL A 1 84 ? 7.149 1.323 -11.557 1.00 87.75 84 VAL A O 1
ATOM 631 N N . GLY A 1 85 ? 6.410 3.042 -10.314 1.00 89.44 85 GLY A N 1
ATOM 632 C CA . GLY A 1 85 ? 7.585 3.881 -10.543 1.00 89.44 85 GLY A CA 1
ATOM 633 C C . GLY A 1 85 ? 8.812 3.347 -9.806 1.00 89.44 85 GLY A C 1
ATOM 634 O O . GLY A 1 85 ? 9.909 3.326 -10.358 1.00 89.44 85 GLY A O 1
ATOM 635 N N . MET A 1 86 ? 8.604 2.839 -8.589 1.00 89.56 86 MET A N 1
ATOM 636 C CA . MET A 1 86 ? 9.652 2.192 -7.795 1.00 89.56 86 MET A CA 1
ATOM 637 C C . MET A 1 86 ? 9.819 0.697 -8.108 1.00 89.56 86 MET A C 1
ATOM 639 O O . MET A 1 86 ? 10.759 0.086 -7.608 1.00 89.56 86 MET A O 1
ATOM 643 N N . GLY A 1 87 ? 8.911 0.101 -8.888 1.00 86.38 87 GLY A N 1
ATOM 644 C CA . GLY A 1 87 ? 8.921 -1.319 -9.250 1.00 86.38 87 GLY A CA 1
ATOM 645 C C . GLY A 1 87 ? 8.563 -2.281 -8.111 1.00 86.38 87 GLY A C 1
ATOM 646 O O . GLY A 1 87 ? 8.786 -3.479 -8.251 1.00 86.38 87 GLY A O 1
ATOM 647 N N . LYS A 1 88 ? 8.007 -1.788 -6.996 1.00 86.75 88 LYS A N 1
ATOM 648 C CA . LYS A 1 88 ? 7.851 -2.550 -5.745 1.00 86.75 88 LYS A CA 1
ATOM 649 C C . LYS A 1 88 ? 6.396 -2.788 -5.374 1.00 86.75 88 LYS A C 1
ATOM 651 O O . LYS A 1 88 ? 5.558 -1.891 -5.466 1.00 86.75 88 LYS A O 1
ATOM 656 N N . VAL A 1 89 ? 6.129 -3.974 -4.837 1.00 85.50 89 VAL A N 1
ATOM 657 C CA . VAL A 1 89 ? 4.880 -4.309 -4.144 1.00 85.50 89 VAL A CA 1
ATOM 658 C C . VAL A 1 89 ? 5.192 -4.702 -2.700 1.00 85.50 89 VAL A C 1
ATOM 660 O O . VAL A 1 89 ? 6.230 -5.304 -2.423 1.00 85.50 89 VAL A O 1
ATOM 663 N N . ALA A 1 90 ? 4.293 -4.361 -1.780 1.00 86.38 90 ALA A N 1
ATOM 664 C CA . ALA A 1 90 ? 4.369 -4.746 -0.379 1.00 86.38 90 ALA A CA 1
ATOM 665 C C . ALA A 1 90 ? 3.003 -5.206 0.138 1.00 86.38 90 ALA A C 1
ATOM 667 O O . ALA A 1 90 ? 1.964 -4.623 -0.183 1.00 86.38 90 ALA A O 1
ATOM 668 N N . GLY A 1 91 ? 3.016 -6.234 0.980 1.00 88.25 91 GLY A N 1
ATOM 669 C CA . GLY A 1 91 ? 1.898 -6.577 1.844 1.00 88.25 91 GLY A CA 1
ATOM 670 C C . GLY A 1 91 ? 2.128 -6.049 3.253 1.00 88.25 91 GLY A C 1
ATOM 671 O O . GLY A 1 91 ? 3.227 -6.152 3.793 1.00 88.25 91 GLY A O 1
ATOM 672 N N . ILE A 1 92 ? 1.089 -5.482 3.847 1.00 89.25 92 ILE A N 1
ATOM 673 C CA . ILE A 1 92 ? 1.121 -4.812 5.144 1.00 89.25 92 ILE A CA 1
ATOM 674 C C . ILE A 1 92 ? 0.027 -5.445 5.996 1.00 89.25 92 ILE A C 1
ATOM 676 O O . ILE A 1 92 ? -1.112 -5.548 5.556 1.00 89.25 92 ILE A O 1
ATOM 680 N N . THR A 1 93 ? 0.353 -5.876 7.208 1.00 90.25 93 THR A N 1
ATOM 681 C CA . THR A 1 93 ? -0.645 -6.247 8.217 1.00 90.25 93 THR A CA 1
ATOM 682 C C . THR A 1 93 ? -0.880 -5.055 9.128 1.00 90.25 93 THR A C 1
ATOM 684 O O . THR A 1 93 ? 0.090 -4.457 9.595 1.00 90.25 93 THR A O 1
ATOM 687 N N . ILE A 1 94 ? -2.140 -4.742 9.416 1.00 90.88 94 ILE A N 1
ATOM 688 C CA . ILE A 1 94 ? -2.522 -3.683 10.350 1.00 90.88 94 ILE A CA 1
ATOM 689 C C . ILE A 1 94 ? -3.279 -4.244 11.556 1.00 90.88 94 ILE A C 1
ATOM 691 O O . ILE A 1 94 ? -3.887 -5.309 11.486 1.00 90.88 94 ILE A O 1
ATOM 695 N N . ASP A 1 95 ? -3.284 -3.517 12.662 1.00 92.25 95 ASP A N 1
ATOM 696 C CA . ASP A 1 95 ? -4.248 -3.704 13.736 1.00 92.25 95 ASP A CA 1
ATOM 697 C C . ASP A 1 95 ? -5.535 -2.965 13.350 1.00 92.25 95 ASP A C 1
ATOM 699 O O . ASP A 1 95 ? -5.540 -1.746 13.204 1.00 92.25 95 ASP A O 1
ATOM 703 N N . GLN A 1 96 ? -6.647 -3.677 13.160 1.00 92.00 96 GLN A N 1
ATOM 704 C CA . GLN A 1 96 ? -7.911 -3.044 12.757 1.00 92.00 96 GLN A CA 1
ATOM 705 C C . GLN A 1 96 ? -8.573 -2.225 13.879 1.00 92.00 96 GLN A C 1
ATOM 707 O O . GLN A 1 96 ? -9.472 -1.432 13.604 1.00 92.00 96 GLN A O 1
ATOM 712 N N . THR A 1 97 ? -8.127 -2.362 15.127 1.00 92.75 97 THR A N 1
ATOM 713 C CA . THR A 1 97 ? -8.586 -1.553 16.264 1.00 92.75 97 THR A CA 1
ATOM 714 C C . THR A 1 97 ? -7.905 -0.187 16.261 1.00 92.75 97 THR A C 1
ATOM 716 O O . THR A 1 97 ? -8.562 0.848 16.417 1.00 92.75 97 THR A O 1
ATOM 719 N N . THR A 1 98 ? -6.581 -0.172 16.076 1.00 90.44 98 THR A N 1
ATOM 720 C CA . THR A 1 98 ? -5.753 1.040 16.216 1.00 90.44 98 THR A CA 1
ATOM 721 C C . THR A 1 98 ? -5.373 1.685 14.885 1.00 90.44 98 THR A C 1
ATOM 723 O O . THR A 1 98 ? -5.125 2.888 14.852 1.00 90.44 98 THR A O 1
ATOM 726 N N . GLY A 1 99 ? -5.383 0.919 13.793 1.00 88.00 99 GLY A N 1
ATOM 727 C CA . GLY A 1 99 ? -4.914 1.311 12.463 1.00 88.00 99 GLY A CA 1
ATOM 728 C C . GLY A 1 99 ? -3.405 1.134 12.270 1.00 88.00 99 GLY A C 1
ATOM 729 O O . GLY A 1 99 ? -2.904 1.366 11.173 1.00 88.00 99 GLY A O 1
ATOM 730 N N . GLU A 1 100 ? -2.669 0.735 13.310 1.00 89.25 100 GLU A N 1
ATOM 731 C CA . GLU A 1 100 ? -1.205 0.646 13.301 1.00 89.25 100 GLU A CA 1
ATOM 732 C C . GLU A 1 100 ? -0.682 -0.540 12.484 1.00 89.25 100 GLU A C 1
ATOM 734 O O . GLU A 1 100 ? -1.354 -1.556 12.336 1.00 89.25 100 GLU A O 1
ATOM 739 N N . ILE A 1 101 ? 0.554 -0.445 11.985 1.00 85.19 101 ILE A N 1
ATOM 740 C CA . ILE A 1 101 ? 1.220 -1.565 11.307 1.00 85.19 101 ILE A CA 1
ATOM 741 C C . ILE A 1 101 ? 1.647 -2.613 12.331 1.00 85.19 101 ILE A C 1
ATOM 743 O O . ILE A 1 101 ? 2.358 -2.307 13.285 1.00 85.19 101 ILE A O 1
ATOM 747 N N . LEU A 1 102 ? 1.326 -3.872 12.051 1.00 83.31 102 LEU A N 1
ATOM 748 C CA . LEU A 1 102 ? 1.840 -5.025 12.787 1.00 83.31 102 LEU A CA 1
ATOM 749 C C . LEU A 1 102 ? 3.009 -5.704 12.067 1.00 83.31 102 LEU A C 1
ATOM 751 O O . LEU A 1 102 ? 3.933 -6.201 12.708 1.00 83.31 102 LEU A O 1
ATOM 755 N N . ALA A 1 103 ? 2.973 -5.750 10.734 1.00 81.31 103 ALA A N 1
ATOM 756 C CA . ALA A 1 103 ? 4.018 -6.368 9.925 1.00 81.31 103 ALA A CA 1
ATOM 757 C C . ALA A 1 103 ? 4.028 -5.819 8.495 1.00 81.31 103 ALA A C 1
ATOM 759 O O . ALA A 1 103 ? 3.017 -5.330 7.995 1.00 81.31 103 ALA A O 1
ATOM 760 N N . GLN A 1 104 ? 5.166 -5.971 7.824 1.00 83.50 104 GLN A N 1
ATOM 761 C CA . GLN A 1 104 ? 5.328 -5.695 6.402 1.00 83.50 104 GLN A CA 1
ATOM 762 C C . GLN A 1 104 ? 6.117 -6.841 5.762 1.00 83.50 104 GLN A C 1
ATOM 764 O O . GLN A 1 104 ? 7.048 -7.363 6.380 1.00 83.50 104 GLN A O 1
ATOM 769 N N . SER A 1 105 ? 5.739 -7.240 4.549 1.00 75.31 105 SER A N 1
ATOM 770 C CA . SER A 1 105 ? 6.519 -8.173 3.737 1.00 75.31 105 SER A CA 1
ATOM 771 C C . SER A 1 105 ? 7.821 -7.536 3.244 1.00 75.31 105 SER A C 1
ATOM 773 O O . SER A 1 105 ? 7.947 -6.311 3.181 1.00 75.31 105 SER A O 1
ATOM 775 N N . ASP A 1 106 ? 8.750 -8.372 2.784 1.00 77.94 106 ASP A N 1
ATOM 776 C CA . ASP A 1 106 ? 9.791 -7.910 1.867 1.00 77.94 106 ASP A CA 1
ATOM 777 C C . ASP A 1 106 ? 9.165 -7.355 0.575 1.00 77.94 106 ASP A C 1
ATOM 779 O O . ASP A 1 106 ? 7.991 -7.610 0.261 1.00 77.94 106 ASP A O 1
ATOM 783 N N . PHE A 1 107 ? 9.956 -6.589 -0.175 1.00 78.56 107 PHE A N 1
ATOM 784 C CA . PHE A 1 107 ? 9.560 -6.125 -1.500 1.00 78.56 107 PHE A CA 1
ATOM 785 C C . PHE A 1 107 ? 9.685 -7.244 -2.514 1.00 78.56 107 PHE A C 1
ATOM 787 O O . PHE A 1 107 ? 10.607 -8.057 -2.452 1.00 78.56 107 PHE A O 1
ATOM 794 N N . PHE A 1 108 ? 8.790 -7.232 -3.490 1.00 70.31 108 PHE A N 1
ATOM 795 C CA . PHE A 1 108 ? 8.911 -8.102 -4.641 1.00 70.31 108 PHE A CA 1
ATOM 796 C C . PHE A 1 108 ? 8.801 -7.315 -5.938 1.00 70.31 108 PHE A C 1
ATOM 798 O O . PHE A 1 108 ? 8.014 -6.374 -6.061 1.00 70.31 108 PHE A O 1
ATOM 805 N N . GLU A 1 109 ? 9.622 -7.747 -6.886 1.00 68.12 109 GLU A N 1
ATOM 806 C CA . GLU A 1 109 ? 9.665 -7.295 -8.268 1.00 68.12 109 GLU A CA 1
ATOM 807 C C . GLU A 1 109 ? 9.306 -8.481 -9.184 1.00 68.12 109 GLU A C 1
ATOM 809 O O . GLU A 1 109 ? 9.517 -9.637 -8.793 1.00 68.12 109 GLU A O 1
ATOM 814 N N . PRO A 1 110 ? 8.825 -8.241 -10.418 1.00 64.12 110 PRO A N 1
ATOM 815 C CA . PRO A 1 110 ? 8.489 -6.945 -11.015 1.00 64.12 110 PRO A CA 1
ATOM 816 C C . PRO A 1 110 ? 6.981 -6.629 -10.985 1.00 64.12 110 PRO A C 1
ATOM 818 O O . PRO A 1 110 ? 6.141 -7.515 -11.157 1.00 64.12 110 PRO A O 1
ATOM 821 N N . LEU A 1 111 ? 6.639 -5.340 -10.868 1.00 72.31 111 LEU A N 1
ATOM 822 C CA . LEU A 1 111 ? 5.312 -4.823 -11.226 1.00 72.31 111 LEU A CA 1
ATOM 823 C C . LEU A 1 111 ? 5.201 -4.640 -12.739 1.00 72.31 111 LEU A C 1
ATOM 825 O O . LEU A 1 111 ? 6.108 -4.115 -13.380 1.00 72.31 111 LEU A O 1
ATOM 829 N N . THR A 1 112 ? 4.056 -5.007 -13.302 1.00 70.88 112 THR A N 1
ATOM 830 C CA . THR A 1 112 ? 3.713 -4.710 -14.692 1.00 70.88 112 THR A CA 1
ATOM 831 C C . THR A 1 112 ? 2.935 -3.402 -14.804 1.00 70.88 112 THR A C 1
ATOM 833 O O . THR A 1 112 ? 1.991 -3.179 -14.034 1.00 70.88 112 THR A O 1
ATOM 836 N N . PRO A 1 113 ? 3.269 -2.532 -15.775 1.00 71.31 113 PRO A N 1
ATOM 837 C CA . PRO A 1 113 ? 2.390 -1.439 -16.167 1.00 71.31 113 PRO A CA 1
ATOM 838 C C . PRO A 1 113 ? 0.978 -1.961 -16.471 1.00 71.31 113 PRO A C 1
ATOM 840 O O . PRO A 1 113 ? 0.820 -3.070 -16.974 1.00 71.31 113 PRO A O 1
ATOM 843 N N . ASN A 1 114 ? -0.048 -1.156 -16.176 1.00 70.00 114 ASN A N 1
ATOM 844 C CA . ASN A 1 114 ? -1.475 -1.493 -16.324 1.00 70.00 114 ASN A CA 1
ATOM 845 C C . ASN A 1 114 ? -2.069 -2.463 -15.273 1.00 70.00 114 ASN A C 1
ATOM 847 O O . ASN A 1 114 ? -3.269 -2.734 -15.301 1.00 70.00 114 ASN A O 1
ATOM 851 N N . SER A 1 115 ? -1.294 -2.914 -14.281 1.00 72.19 115 SER A N 1
ATOM 852 C CA . SER A 1 115 ? -1.824 -3.635 -13.110 1.00 72.19 115 SER A CA 1
ATOM 853 C C . SER A 1 115 ? -2.411 -2.669 -12.072 1.00 72.19 115 SER A C 1
ATOM 855 O O . SER A 1 115 ? -1.835 -2.424 -11.015 1.00 72.19 115 SER A O 1
ATOM 857 N N . LEU A 1 116 ? -3.570 -2.082 -12.395 1.00 72.56 116 LEU A N 1
ATOM 858 C CA . LEU A 1 116 ? -4.236 -1.034 -11.597 1.00 72.56 116 LEU A CA 1
ATOM 859 C C . LEU A 1 116 ? -4.817 -1.519 -10.260 1.00 72.56 116 LEU A C 1
ATOM 861 O O . LEU A 1 116 ? -5.208 -0.707 -9.423 1.00 72.56 116 LEU A O 1
ATOM 865 N N . THR A 1 117 ? -4.903 -2.829 -10.054 1.00 70.88 117 THR A N 1
ATOM 866 C CA . THR A 1 117 ? -5.333 -3.428 -8.787 1.00 70.88 117 THR A CA 1
ATOM 867 C C . THR A 1 117 ? -4.358 -4.536 -8.423 1.00 70.88 117 THR A C 1
ATOM 869 O O . THR A 1 117 ? -3.867 -5.237 -9.308 1.00 70.88 117 THR A O 1
ATOM 872 N N . THR A 1 118 ? -4.073 -4.693 -7.133 1.00 73.25 118 THR A N 1
ATOM 873 C CA . THR A 1 118 ? -3.262 -5.787 -6.580 1.00 73.25 118 THR A CA 1
ATOM 874 C C . THR A 1 118 ? -4.169 -6.769 -5.836 1.00 73.25 118 THR A C 1
ATOM 876 O O . THR A 1 118 ? -4.278 -6.670 -4.617 1.00 73.25 118 THR A O 1
ATOM 879 N N . PRO A 1 119 ? -4.878 -7.691 -6.520 1.00 74.56 119 PRO A N 1
ATOM 880 C CA . PRO A 1 119 ? -5.851 -8.550 -5.859 1.00 74.56 119 PRO A CA 1
ATOM 881 C C . PRO A 1 119 ? -5.237 -9.282 -4.668 1.00 74.56 119 PRO A C 1
ATOM 883 O O . PRO A 1 119 ? -4.131 -9.818 -4.749 1.00 74.56 119 PRO A O 1
ATOM 886 N N . GLY A 1 120 ? -5.977 -9.319 -3.566 1.00 80.44 120 GLY A N 1
ATOM 887 C CA . GLY A 1 120 ? -5.526 -9.951 -2.345 1.00 80.44 120 GLY A CA 1
ATOM 888 C C . GLY A 1 120 ? -6.682 -10.580 -1.586 1.00 80.44 120 GLY A C 1
ATOM 889 O O . GLY A 1 120 ? -7.738 -9.965 -1.458 1.00 80.44 120 GLY A O 1
ATOM 890 N N . PHE A 1 121 ? -6.492 -11.825 -1.152 1.00 85.81 121 PHE A N 1
ATOM 891 C CA . PHE A 1 121 ? -7.493 -12.630 -0.448 1.00 85.81 121 PHE A CA 1
ATOM 892 C C . PHE A 1 121 ? -6.854 -13.869 0.195 1.00 85.81 121 PHE A C 1
ATOM 894 O O . PHE A 1 121 ? -6.008 -14.533 -0.418 1.00 85.81 121 PHE A O 1
ATOM 901 N N . GLY A 1 122 ? -7.299 -14.222 1.402 1.00 87.88 122 GLY A N 1
ATOM 902 C CA . GLY A 1 122 ? -6.826 -15.396 2.134 1.00 87.88 122 GLY A CA 1
ATOM 903 C C . GLY A 1 122 ? -5.351 -15.292 2.531 1.00 87.88 122 GLY A C 1
ATOM 904 O O . GLY A 1 122 ? -4.616 -16.275 2.409 1.00 87.88 122 GLY A O 1
ATOM 905 N N . GLY A 1 123 ? -4.904 -14.093 2.912 1.00 85.50 123 GLY A N 1
ATOM 906 C CA . GLY A 1 123 ? -3.527 -13.783 3.302 1.00 85.50 123 GLY A CA 1
ATOM 907 C C . GLY A 1 123 ? -2.526 -13.780 2.143 1.00 85.50 123 GLY A C 1
ATOM 908 O O . GLY A 1 123 ? -1.318 -13.924 2.363 1.00 85.50 123 GLY A O 1
ATOM 909 N N . ARG A 1 124 ? -3.016 -13.688 0.899 1.00 84.19 124 ARG A N 1
ATOM 910 C CA . ARG A 1 124 ? -2.200 -13.765 -0.319 1.00 84.19 124 ARG A CA 1
ATOM 911 C C . ARG A 1 124 ? -2.427 -12.581 -1.245 1.00 84.19 124 ARG A C 1
ATOM 913 O O . ARG A 1 124 ? -3.559 -12.130 -1.376 1.00 84.19 124 ARG A O 1
ATOM 920 N N . VAL A 1 125 ? -1.368 -12.170 -1.941 1.00 82.50 125 VAL A N 1
ATOM 921 C CA . VAL A 1 125 ? -1.409 -11.330 -3.148 1.00 82.50 125 VAL A CA 1
ATOM 922 C C . VAL A 1 125 ? -1.437 -12.213 -4.382 1.00 82.50 125 VAL A C 1
ATOM 924 O O . VAL A 1 125 ? -0.702 -13.198 -4.457 1.00 82.50 125 VAL A O 1
ATOM 927 N N . TYR A 1 126 ? -2.221 -11.800 -5.367 1.00 82.31 126 TYR A N 1
ATOM 928 C CA . TYR A 1 126 ? -2.316 -12.389 -6.692 1.00 82.31 126 TYR A CA 1
ATOM 929 C C . TYR A 1 126 ? -1.895 -11.338 -7.712 1.00 82.31 126 TYR A C 1
ATOM 931 O O . TYR A 1 126 ? -2.556 -10.309 -7.847 1.00 82.31 126 TYR A O 1
ATOM 939 N N . PHE A 1 127 ? -0.791 -11.570 -8.415 1.00 79.25 127 PHE A N 1
ATOM 940 C CA . PHE A 1 127 ? -0.210 -10.555 -9.284 1.00 79.25 127 PHE A CA 1
ATOM 941 C C . PHE A 1 127 ? 0.069 -11.093 -10.694 1.00 79.25 127 PHE A C 1
ATOM 943 O O . PHE A 1 127 ? 0.928 -11.966 -10.858 1.00 79.25 127 PHE A O 1
ATOM 950 N N . PRO A 1 128 ? -0.637 -10.597 -11.729 1.00 77.62 128 PRO A N 1
ATOM 951 C CA . PRO A 1 128 ? -0.326 -10.929 -13.109 1.00 77.62 128 PRO A CA 1
ATOM 952 C C . PRO A 1 128 ? 0.921 -10.172 -13.576 1.00 77.62 128 PRO A C 1
ATOM 954 O O . PRO A 1 128 ? 1.061 -8.963 -13.405 1.00 77.62 128 PRO A O 1
ATOM 957 N N . THR A 1 129 ? 1.823 -10.895 -14.224 1.00 75.88 129 THR A N 1
ATOM 958 C CA . THR A 1 129 ? 3.002 -10.340 -14.890 1.00 75.88 129 THR A CA 1
ATOM 959 C C . THR A 1 129 ? 2.911 -10.589 -16.393 1.00 75.88 129 THR A C 1
ATOM 961 O O . THR A 1 129 ? 2.147 -11.441 -16.838 1.00 75.88 129 THR A O 1
ATOM 964 N N . GLU A 1 130 ? 3.748 -9.922 -17.188 1.00 74.06 130 GLU A N 1
ATOM 965 C CA . GLU A 1 130 ? 3.853 -10.198 -18.628 1.00 74.06 130 GLU A CA 1
ATOM 966 C C . GLU A 1 130 ? 4.299 -11.641 -18.911 1.00 74.06 130 GLU A C 1
ATOM 968 O O . GLU A 1 130 ? 4.085 -12.156 -20.004 1.00 74.06 130 GLU A O 1
ATOM 973 N N . LYS A 1 131 ? 4.921 -12.304 -17.927 1.00 77.94 131 LYS A N 1
ATOM 974 C CA . LYS A 1 131 ? 5.525 -13.635 -18.062 1.00 77.94 131 LYS A CA 1
ATOM 975 C C . LYS A 1 131 ? 4.751 -14.740 -17.338 1.00 77.94 131 LYS A C 1
ATOM 977 O O . LYS A 1 131 ? 5.180 -15.889 -17.376 1.00 77.94 131 LYS A O 1
ATOM 982 N N . GLY A 1 132 ? 3.648 -14.425 -16.658 1.00 81.38 132 GLY A N 1
ATOM 983 C CA . GLY A 1 132 ? 2.908 -15.400 -15.854 1.00 81.38 132 GLY A CA 1
ATOM 984 C C . GLY A 1 132 ? 2.182 -14.784 -14.664 1.00 81.38 132 GLY A C 1
ATOM 985 O O . GLY A 1 132 ? 1.776 -13.627 -14.703 1.00 81.38 132 GLY A O 1
ATOM 986 N N . PHE A 1 133 ? 2.023 -15.552 -13.589 1.00 83.81 133 PHE A N 1
ATOM 987 C CA . PHE A 1 133 ? 1.217 -15.175 -12.428 1.00 83.81 133 PHE A CA 1
ATOM 988 C C . PHE A 1 133 ? 1.946 -15.502 -11.126 1.00 83.81 133 PHE A C 1
ATOM 990 O O . PHE A 1 133 ? 2.432 -16.617 -10.940 1.00 83.81 133 PHE A O 1
ATOM 997 N N . ILE A 1 134 ? 2.017 -14.522 -10.232 1.00 80.12 134 ILE A N 1
ATOM 998 C CA . ILE A 1 134 ? 2.682 -14.619 -8.936 1.00 80.12 134 ILE A CA 1
ATOM 999 C C . ILE A 1 134 ? 1.614 -14.727 -7.844 1.00 80.12 134 ILE A C 1
ATOM 1001 O O . ILE A 1 134 ? 0.692 -13.913 -7.787 1.00 80.12 134 ILE A O 1
ATOM 1005 N N . VAL A 1 135 ? 1.764 -15.709 -6.951 1.00 84.31 135 VAL A N 1
ATOM 1006 C CA . VAL A 1 135 ? 0.985 -15.815 -5.710 1.00 84.31 135 VAL A CA 1
ATOM 1007 C C . VAL A 1 135 ? 1.939 -15.688 -4.536 1.00 84.31 135 VAL A C 1
ATOM 1009 O O . VAL A 1 135 ? 2.855 -16.497 -4.394 1.00 84.31 135 VAL A O 1
ATOM 1012 N N . LEU A 1 136 ? 1.725 -14.689 -3.684 1.00 76.88 136 LEU A N 1
ATOM 1013 C CA . LEU A 1 136 ? 2.591 -14.427 -2.536 1.00 76.88 136 LEU A CA 1
ATOM 1014 C C . LEU A 1 136 ? 1.788 -14.441 -1.256 1.00 76.88 136 LEU A C 1
ATOM 1016 O O . LEU A 1 136 ? 0.836 -13.685 -1.114 1.00 76.88 136 LEU A O 1
ATOM 1020 N N . GLN A 1 137 ? 2.199 -15.277 -0.310 1.00 77.94 137 GLN A N 1
ATOM 1021 C CA . GLN A 1 137 ? 1.658 -15.264 1.039 1.00 77.94 137 GLN A CA 1
ATOM 1022 C C . GLN A 1 137 ? 2.517 -14.357 1.914 1.00 77.94 137 GLN A C 1
ATOM 1024 O O . GLN A 1 137 ? 3.717 -14.587 2.066 1.00 77.94 137 GLN A O 1
ATOM 1029 N N . VAL A 1 138 ? 1.899 -13.352 2.524 1.00 70.31 138 VAL A N 1
ATOM 1030 C CA . VAL A 1 138 ? 2.602 -12.492 3.477 1.00 70.31 138 VAL A CA 1
ATOM 1031 C C . VAL A 1 138 ? 2.641 -13.210 4.814 1.00 70.31 138 VAL A C 1
ATOM 1033 O O . VAL A 1 138 ? 1.611 -13.619 5.350 1.00 70.31 138 VAL A O 1
ATOM 1036 N N . ARG A 1 139 ? 3.842 -13.391 5.358 1.00 67.88 139 ARG A N 1
ATOM 1037 C CA . ARG A 1 139 ? 4.015 -13.944 6.700 1.00 67.88 139 ARG A CA 1
ATOM 1038 C C . ARG A 1 139 ? 4.105 -12.804 7.698 1.00 67.88 139 ARG A C 1
ATOM 1040 O O . ARG A 1 139 ? 4.864 -11.861 7.489 1.00 67.88 139 ARG A O 1
ATOM 1047 N N . GLN A 1 140 ? 3.356 -12.904 8.793 1.00 59.50 140 GLN A N 1
ATOM 1048 C CA . GLN A 1 140 ? 3.559 -12.001 9.919 1.00 59.50 140 GLN A CA 1
ATOM 1049 C C . GLN A 1 140 ? 4.983 -12.177 10.448 1.00 59.50 140 GLN A C 1
ATOM 1051 O O . GLN A 1 140 ? 5.485 -13.300 10.559 1.00 59.50 140 GLN A O 1
ATOM 1056 N N . LYS A 1 141 ? 5.634 -11.063 10.786 1.00 52.88 141 LYS A N 1
ATOM 1057 C CA . LYS A 1 141 ? 6.911 -11.102 11.494 1.00 52.88 141 LYS A CA 1
ATOM 1058 C C . LYS A 1 141 ? 6.645 -11.775 12.841 1.00 52.88 141 LYS A C 1
ATOM 1060 O O . LYS A 1 141 ? 5.750 -11.340 13.565 1.00 52.88 141 LYS A O 1
ATOM 1065 N N . ALA A 1 142 ? 7.351 -12.866 13.145 1.00 49.25 142 ALA A N 1
ATOM 1066 C CA . ALA A 1 142 ? 7.170 -13.569 14.411 1.00 49.25 142 ALA A CA 1
ATOM 1067 C C . ALA A 1 142 ? 7.310 -12.560 15.561 1.00 49.25 142 ALA A C 1
ATOM 1069 O O . ALA A 1 142 ? 8.287 -11.808 15.599 1.00 49.25 142 ALA A O 1
ATOM 1070 N N . LYS A 1 143 ? 6.324 -12.513 16.467 1.00 47.41 143 LYS A N 1
ATOM 1071 C CA . LYS A 1 143 ? 6.448 -11.717 17.691 1.00 47.41 143 LYS A CA 1
ATOM 1072 C C . LYS A 1 143 ? 7.695 -12.223 18.415 1.00 47.41 143 LYS A C 1
ATOM 1074 O O . LYS A 1 143 ? 7.749 -13.401 18.763 1.00 47.41 143 LYS A O 1
ATOM 1079 N N . LEU A 1 144 ? 8.692 -11.356 18.602 1.00 38.75 144 LEU A N 1
ATOM 1080 C CA . LEU A 1 144 ? 9.766 -11.614 19.557 1.00 38.75 144 LEU A CA 1
ATOM 1081 C C . LEU A 1 144 ? 9.077 -11.863 20.901 1.00 38.75 144 LEU A C 1
ATOM 1083 O O . LEU A 1 144 ? 8.414 -10.967 21.424 1.00 38.75 144 LEU A O 1
ATOM 1087 N N . GLN A 1 145 ? 9.137 -13.103 21.386 1.00 38.00 145 GLN A N 1
ATOM 1088 C CA . GLN A 1 145 ? 8.751 -13.400 22.759 1.00 38.00 145 GLN A CA 1
ATOM 1089 C C . GLN A 1 145 ? 9.712 -12.603 23.645 1.00 38.00 145 GLN A C 1
ATOM 1091 O O . GLN A 1 145 ? 10.927 -12.744 23.495 1.00 38.00 145 GLN A O 1
ATOM 1096 N N . GLN A 1 146 ? 9.156 -11.686 24.439 1.00 39.81 146 GLN A N 1
ATOM 1097 C CA . GLN A 1 146 ? 9.895 -10.959 25.472 1.00 39.81 146 GLN A CA 1
ATOM 1098 C C . GLN A 1 146 ? 10.274 -11.908 26.602 1.00 39.81 14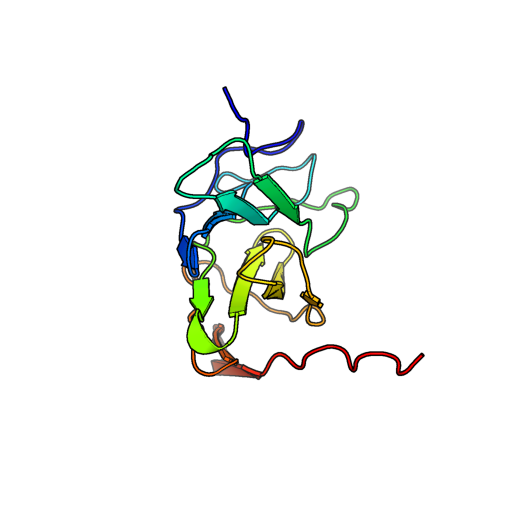6 GLN A C 1
ATOM 1100 O O . GLN A 1 146 ? 9.445 -12.797 26.908 1.00 39.81 146 GLN A O 1
#

Sequence (146 aa):
MVEATVKGQHATAAPSIIGDWIIIQTNGIGSKEKASSVVAVHQKDPKRMTTIFPFGELKSGEMSFAPPKPQTDPENSMVYSADVGMGKVAGITIDQTTGEILAQSDFFEPLTPNSLTTPGFGGRVYFPTEKGFIVLQVRQKAKLQQ

Secondary structure (DSSP, 8-state):
---SSPTT-------EEETTEEEEES-TT-BSSS---EEEEETTEEEEEEEE-TT-PPPTT--B---SBPEEEGGGTEEEEEETTTTEEEEEEE-TTT--EEEEPPPB-PPPTT--B--B-SSEEEEEETTEEEEEEPPPPPP---

Foldseek 3Di:
DDDQDDPQWADWEDWDDAQQWIWIWIQQVKGQAFAIWIKIAGNVHRVLIDIGRQPPGADHPFMWHFRAHWDDARVQQWIWGDTQSNQWIKIFHADSVRRHTQAIADTDDGADPPCNYFDDYPQWTWGDDPVGIDIDHGDGDPPPDD

Organism: Desulfomonile tiedjei (strain ATCC 49306 / DSM 6799 / DCB-1) (NCBI:txid706587)

pLDDT: mean 85.0, std 11.67, range [38.0, 96.31]